Protein AF-A0A656GL11-F1 (afdb_monomer)

pLDDT: mean 87.11, std 8.4, range [55.78, 96.12]

Radius of gyration: 12.54 Å; Cα contacts (8 Å, |Δi|>4): 53; chains: 1; bounding box: 26×27×31 Å

InterPro domains:
  IPR027417 P-loop containing nucleoside triphosphate hydrolase [G3DSA:3.40.50.300] (1-57)
  IPR027417 P-loop containing nucleoside triphosphate hydrolase [SSF52540] (2-55)
  IPR050166 ABC transporter ATP-binding protein [PTHR42788] (2-55)

Structure (mmCIF, N/CA/C/O backbone):
data_AF-A0A656GL11-F1
#
_entry.id   AF-A0A656GL11-F1
#
loop_
_atom_site.group_PDB
_atom_site.id
_atom_site.type_symbol
_atom_site.label_atom_id
_atom_site.label_alt_id
_atom_site.label_comp_id
_atom_site.label_asym_id
_atom_site.label_entity_id
_atom_site.label_seq_id
_atom_site.pdbx_PDB_ins_code
_atom_site.Cartn_x
_atom_site.Cartn_y
_atom_site.Cartn_z
_atom_site.occupancy
_atom_site.B_iso_or_equiv
_atom_site.auth_seq_id
_atom_site.auth_comp_id
_atom_site.auth_asym_id
_atom_site.auth_atom_id
_atom_site.pdbx_PDB_model_num
ATOM 1 N N . ASP A 1 1 ? 14.345 1.164 -3.549 1.00 78.50 1 ASP A N 1
ATOM 2 C CA . ASP A 1 1 ? 14.931 0.152 -4.456 1.00 78.50 1 ASP A CA 1
ATOM 3 C C . ASP A 1 1 ? 15.327 -1.137 -3.744 1.00 78.50 1 ASP A C 1
ATOM 5 O O . ASP A 1 1 ? 14.721 -2.158 -4.034 1.00 78.50 1 ASP A O 1
ATOM 9 N N . LEU A 1 2 ? 16.277 -1.126 -2.794 1.00 84.81 2 LEU A N 1
ATOM 10 C CA . LEU A 1 2 ? 16.773 -2.357 -2.141 1.00 84.81 2 LEU A CA 1
ATOM 11 C C . LEU A 1 2 ? 15.659 -3.245 -1.556 1.00 84.81 2 LEU A C 1
ATOM 13 O O . LEU A 1 2 ? 15.685 -4.454 -1.752 1.00 84.81 2 LEU A O 1
ATOM 17 N N . LEU A 1 3 ? 14.676 -2.655 -0.866 1.00 86.25 3 LEU A N 1
ATOM 18 C CA . LEU A 1 3 ? 13.562 -3.406 -0.274 1.00 86.25 3 LEU A CA 1
ATOM 19 C C . LEU A 1 3 ? 12.703 -4.121 -1.325 1.00 86.25 3 LEU A C 1
ATOM 21 O O . LEU A 1 3 ? 12.359 -5.281 -1.121 1.00 86.25 3 LEU A O 1
ATOM 25 N N . LEU A 1 4 ? 12.410 -3.464 -2.453 1.00 85.06 4 LEU A N 1
ATOM 26 C CA . LEU A 1 4 ? 11.657 -4.071 -3.557 1.00 85.06 4 LEU A CA 1
ATOM 27 C C . LEU A 1 4 ? 12.449 -5.220 -4.185 1.00 85.06 4 LEU A C 1
ATOM 29 O O . LEU A 1 4 ? 11.919 -6.313 -4.343 1.00 85.06 4 LEU A O 1
ATOM 33 N N . GLN A 1 5 ? 13.746 -5.015 -4.435 1.00 85.81 5 GLN A N 1
ATOM 34 C CA . GLN A 1 5 ? 14.618 -6.066 -4.972 1.00 85.81 5 GLN A CA 1
ATOM 35 C C . GLN A 1 5 ? 14.707 -7.277 -4.036 1.00 85.81 5 GLN A C 1
ATOM 37 O O . GLN A 1 5 ? 14.757 -8.415 -4.493 1.00 85.81 5 GLN A O 1
ATOM 42 N N . LEU A 1 6 ? 14.738 -7.050 -2.721 1.00 88.31 6 LEU A N 1
ATOM 43 C CA . LEU A 1 6 ? 14.810 -8.117 -1.726 1.00 88.31 6 LEU A CA 1
ATOM 44 C C . LEU A 1 6 ? 13.469 -8.859 -1.619 1.00 88.31 6 LEU A C 1
ATOM 46 O O . LEU A 1 6 ? 13.462 -10.088 -1.559 1.00 88.31 6 LEU A O 1
ATOM 50 N N . ALA A 1 7 ? 12.349 -8.133 -1.676 1.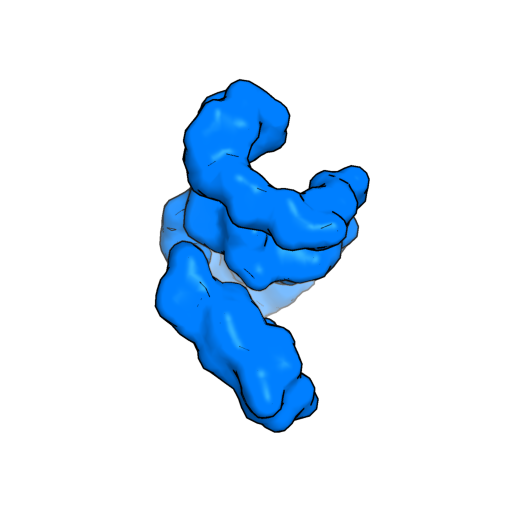00 86.19 7 ALA A N 1
ATOM 51 C CA . ALA A 1 7 ? 11.012 -8.716 -1.727 1.00 86.19 7 ALA A CA 1
ATOM 52 C C . ALA A 1 7 ? 10.823 -9.606 -2.965 1.00 86.19 7 ALA A C 1
ATOM 54 O O . ALA A 1 7 ? 10.422 -10.761 -2.824 1.00 86.19 7 ALA A O 1
ATOM 55 N N . GLU A 1 8 ? 11.196 -9.114 -4.151 1.00 86.19 8 GLU A N 1
ATOM 56 C CA . GLU A 1 8 ? 11.141 -9.867 -5.409 1.00 86.19 8 GLU A CA 1
ATOM 57 C C . GLU A 1 8 ? 12.073 -11.083 -5.391 1.00 86.19 8 GLU A C 1
ATOM 59 O O . GLU A 1 8 ? 11.653 -12.199 -5.692 1.00 86.19 8 GLU A O 1
ATOM 64 N N . ARG A 1 9 ? 13.336 -10.895 -4.989 1.00 91.75 9 ARG A N 1
ATOM 65 C CA . ARG A 1 9 ? 14.348 -1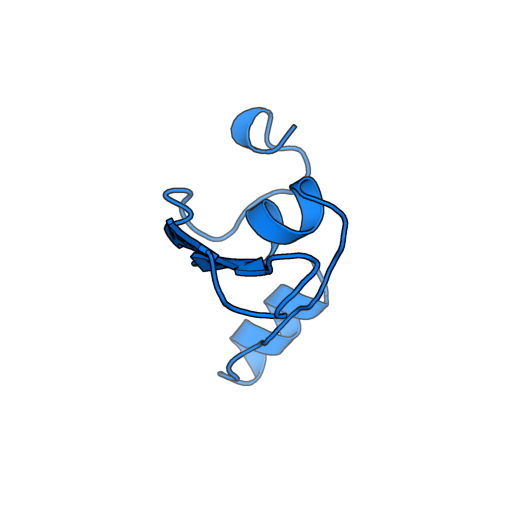1.961 -4.998 1.00 91.75 9 ARG A CA 1
ATOM 66 C C . ARG A 1 9 ? 14.017 -13.106 -4.046 1.00 91.75 9 ARG A C 1
ATOM 68 O O . ARG A 1 9 ? 14.362 -14.250 -4.334 1.00 91.75 9 ARG A O 1
ATOM 75 N N . HIS A 1 10 ? 13.414 -12.800 -2.901 1.00 93.50 10 HIS A N 1
ATOM 76 C CA . HIS A 1 10 ? 13.121 -13.790 -1.866 1.00 93.50 10 HIS A CA 1
ATOM 77 C C . HIS A 1 10 ? 11.650 -14.213 -1.825 1.00 93.50 10 HIS A C 1
ATOM 79 O O . HIS A 1 10 ? 11.308 -15.064 -1.007 1.00 93.50 10 HIS A O 1
ATOM 85 N N . ALA A 1 11 ? 10.801 -13.657 -2.698 1.00 89.06 11 ALA A N 1
ATOM 86 C CA . ALA A 1 11 ? 9.358 -13.896 -2.729 1.00 89.06 11 ALA A CA 1
ATOM 87 C C . A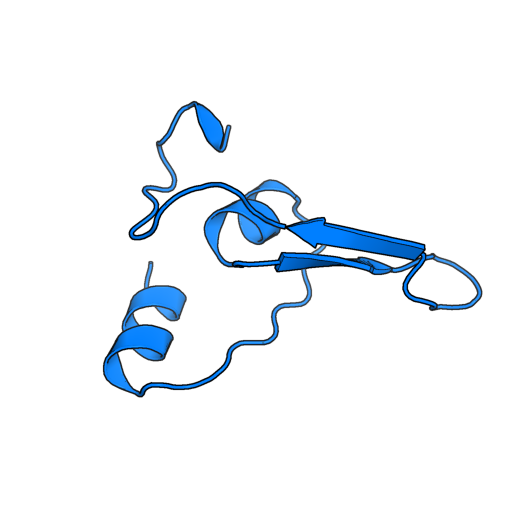LA A 1 11 ? 8.699 -13.741 -1.342 1.00 89.06 11 ALA A C 1
ATOM 89 O O . ALA A 1 11 ? 7.874 -14.557 -0.927 1.00 89.06 11 ALA A O 1
ATOM 90 N N . ILE A 1 12 ? 9.099 -12.702 -0.603 1.00 90.00 12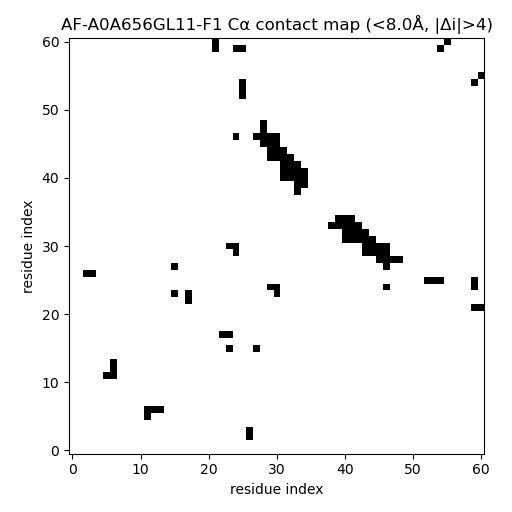 ILE A N 1
ATOM 91 C CA . ILE A 1 12 ? 8.607 -12.425 0.752 1.00 90.00 12 ILE A CA 1
ATOM 92 C C . ILE A 1 12 ? 7.543 -11.329 0.743 1.00 90.00 12 ILE A C 1
ATOM 94 O O . ILE A 1 12 ? 7.576 -10.406 -0.067 1.00 90.00 12 ILE A O 1
ATOM 98 N N . THR A 1 13 ? 6.617 -11.396 1.698 1.00 90.38 13 THR A N 1
ATOM 99 C CA . THR A 1 13 ? 5.671 -10.308 1.963 1.00 90.38 13 THR A CA 1
ATOM 100 C C . THR A 1 13 ? 6.322 -9.259 2.859 1.00 90.38 13 THR A C 1
ATOM 102 O O . THR A 1 13 ? 6.853 -9.591 3.919 1.00 90.38 13 THR A O 1
ATOM 105 N N . LEU A 1 14 ? 6.251 -7.989 2.458 1.00 89.94 14 LEU A N 1
ATOM 106 C CA . LEU A 1 14 ? 6.759 -6.861 3.235 1.00 89.94 14 LEU A CA 1
ATOM 107 C C . LEU A 1 14 ? 5.602 -6.121 3.922 1.00 89.94 14 LEU A C 1
ATOM 109 O O . LEU A 1 14 ? 4.608 -5.788 3.280 1.00 89.94 14 LEU A O 1
ATOM 113 N N . LEU A 1 15 ? 5.748 -5.830 5.216 1.00 93.06 15 LEU A N 1
ATOM 114 C CA . LEU A 1 15 ? 4.905 -4.876 5.938 1.00 93.06 15 LEU A CA 1
ATOM 115 C C . LEU A 1 15 ? 5.783 -3.697 6.350 1.00 93.06 15 LEU A C 1
ATOM 117 O O . LEU A 1 15 ? 6.684 -3.853 7.173 1.00 93.06 15 LEU A O 1
ATOM 121 N N . LEU A 1 16 ? 5.513 -2.529 5.777 1.00 92.88 16 LEU A N 1
ATOM 122 C CA . LEU A 1 16 ? 6.192 -1.285 6.111 1.00 92.88 16 LEU A CA 1
ATOM 123 C C . LEU A 1 16 ? 5.252 -0.389 6.915 1.00 92.88 16 LEU A C 1
ATOM 125 O O . LEU A 1 16 ? 4.094 -0.206 6.548 1.00 92.88 16 LEU A O 1
ATOM 129 N N . VAL A 1 17 ? 5.773 0.199 7.989 1.00 93.81 17 VAL A N 1
ATOM 130 C CA . VAL A 1 17 ? 5.107 1.278 8.720 1.00 93.81 17 VAL A CA 1
ATOM 131 C C . VAL A 1 17 ? 5.943 2.528 8.517 1.00 93.8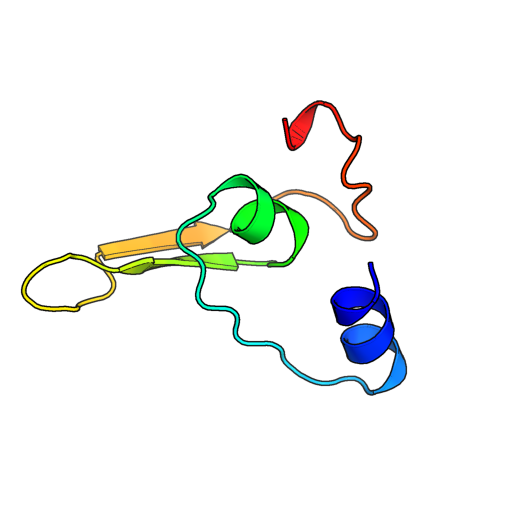1 17 VAL A C 1
ATOM 133 O O . VAL A 1 17 ? 7.092 2.583 8.950 1.00 93.81 17 VAL A O 1
ATOM 136 N N . THR A 1 18 ? 5.370 3.517 7.845 1.00 94.00 18 THR A N 1
ATOM 137 C CA . THR A 1 18 ? 6.007 4.810 7.598 1.00 94.00 18 THR A CA 1
ATOM 138 C C . THR A 1 18 ? 5.010 5.932 7.869 1.00 94.00 18 THR A C 1
ATOM 140 O O . THR A 1 18 ? 3.796 5.722 7.855 1.00 94.00 18 THR A O 1
ATOM 143 N N . HIS A 1 19 ? 5.539 7.113 8.174 1.00 93.12 19 HIS A N 1
ATOM 144 C CA . HIS A 1 19 ? 4.766 8.351 8.266 1.00 93.12 19 HIS A CA 1
ATOM 145 C C . HIS A 1 19 ? 4.835 9.164 6.964 1.00 93.12 19 HIS A C 1
ATOM 147 O O . HIS A 1 19 ? 4.167 10.190 6.859 1.00 93.12 19 HIS A O 1
ATOM 153 N N . ASP A 1 20 ? 5.645 8.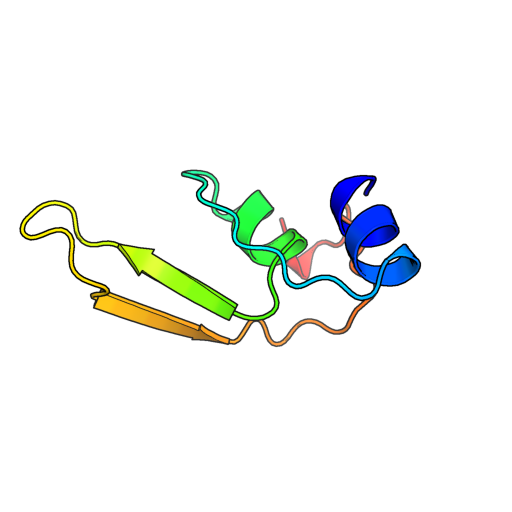717 6.002 1.00 92.31 20 ASP A N 1
ATOM 154 C CA . ASP A 1 20 ? 5.836 9.339 4.700 1.00 92.31 20 ASP A CA 1
ATOM 155 C C . ASP A 1 20 ? 4.881 8.704 3.674 1.00 92.31 20 ASP A C 1
ATOM 157 O O . ASP A 1 20 ? 4.848 7.483 3.483 1.00 92.31 20 ASP A O 1
ATOM 161 N N . VAL A 1 21 ? 4.066 9.539 3.029 1.00 89.50 21 VAL A N 1
ATOM 162 C CA . VAL A 1 21 ? 3.083 9.102 2.031 1.00 89.50 21 VAL A CA 1
ATOM 163 C C . VAL A 1 21 ? 3.775 8.609 0.760 1.00 89.50 21 VAL A C 1
ATOM 165 O O . VAL A 1 21 ? 3.335 7.611 0.184 1.00 89.50 21 VAL A O 1
ATOM 168 N N . ASP A 1 22 ? 4.880 9.235 0.362 1.00 89.00 22 ASP A N 1
ATOM 169 C CA . ASP A 1 22 ? 5.589 8.914 -0.877 1.00 89.00 22 ASP A CA 1
ATOM 170 C C . ASP A 1 22 ? 6.231 7.529 -0.761 1.00 89.00 22 ASP A C 1
ATOM 172 O O . ASP A 1 22 ? 6.147 6.703 -1.672 1.00 89.00 22 ASP A O 1
ATOM 176 N N . GLU A 1 23 ? 6.804 7.217 0.407 1.00 89.62 23 GLU A N 1
ATOM 177 C CA . GLU A 1 23 ? 7.320 5.879 0.708 1.00 89.62 23 GLU A CA 1
ATOM 178 C C . GLU A 1 23 ? 6.216 4.817 0.673 1.00 89.62 23 GLU A C 1
ATOM 180 O O . GLU A 1 23 ? 6.429 3.721 0.142 1.00 89.62 23 GLU A O 1
ATOM 185 N N . ALA A 1 24 ? 5.033 5.134 1.208 1.00 92.19 24 ALA A N 1
ATOM 186 C CA . ALA A 1 24 ? 3.901 4.216 1.231 1.00 92.19 24 ALA A CA 1
ATOM 187 C C . ALA A 1 24 ? 3.405 3.887 -0.187 1.00 92.19 24 ALA A C 1
ATOM 189 O O . ALA A 1 24 ? 3.182 2.711 -0.490 1.00 92.19 24 ALA A O 1
ATOM 190 N N . LEU A 1 25 ? 3.283 4.892 -1.061 1.00 89.88 25 LEU A N 1
ATOM 191 C CA . LEU A 1 25 ? 2.870 4.723 -2.459 1.00 89.88 25 LEU A CA 1
ATOM 192 C C . LEU A 1 25 ? 3.933 4.001 -3.295 1.00 89.88 25 LEU A C 1
ATOM 194 O O . LEU A 1 25 ? 3.619 3.112 -4.088 1.00 89.88 25 LEU A O 1
ATOM 198 N N . TYR A 1 26 ? 5.202 4.348 -3.098 1.00 89.31 26 TYR A N 1
ATOM 199 C CA . TYR A 1 26 ? 6.305 3.760 -3.846 1.00 89.31 26 TYR A CA 1
ATOM 200 C C . TYR A 1 26 ? 6.502 2.269 -3.513 1.00 89.31 26 TYR A C 1
ATOM 202 O O . TYR A 1 26 ? 6.644 1.453 -4.426 1.00 89.31 26 TYR A O 1
ATOM 210 N N . LEU A 1 27 ? 6.457 1.880 -2.231 1.00 90.06 27 LEU A N 1
ATOM 211 C CA . LEU A 1 27 ? 6.825 0.525 -1.788 1.00 90.06 27 LEU A CA 1
ATOM 212 C C . LEU A 1 27 ? 5.667 -0.476 -1.685 1.00 90.06 27 LEU A C 1
ATOM 214 O O . LEU A 1 27 ? 5.932 -1.674 -1.608 1.00 90.06 27 LEU A O 1
ATOM 218 N N . SER A 1 28 ? 4.411 -0.024 -1.652 1.00 91.94 28 SER A N 1
ATOM 219 C CA . SER A 1 28 ? 3.287 -0.883 -1.244 1.00 91.94 28 SER A CA 1
ATOM 220 C C . SER A 1 28 ? 2.282 -1.109 -2.364 1.00 91.94 28 SER A C 1
ATOM 222 O O . SER A 1 28 ? 1.983 -0.200 -3.125 1.00 91.94 28 SER A O 1
ATOM 224 N N . ASP A 1 29 ? 1.680 -2.292 -2.440 1.00 91.12 29 ASP A N 1
ATOM 225 C CA . ASP A 1 29 ? 0.520 -2.533 -3.318 1.00 91.12 29 ASP A CA 1
ATOM 226 C C . ASP A 1 29 ? -0.783 -1.997 -2.714 1.00 91.12 29 ASP A C 1
ATOM 228 O O . ASP A 1 29 ? -1.770 -1.739 -3.407 1.00 91.12 29 ASP A O 1
ATOM 232 N N . ARG A 1 30 ? -0.806 -1.858 -1.385 1.00 93.81 30 ARG A N 1
ATOM 233 C CA . ARG A 1 30 ? -1.942 -1.386 -0.594 1.00 93.81 30 ARG A CA 1
ATOM 234 C C . ARG A 1 30 ? -1.424 -0.579 0.587 1.00 93.81 30 ARG A C 1
ATOM 236 O O . ARG A 1 30 ? -0.481 -1.004 1.248 1.00 93.81 30 ARG A O 1
ATOM 243 N N . VAL A 1 31 ? -2.095 0.523 0.898 1.00 95.75 31 VAL A N 1
ATOM 244 C CA . VAL A 1 31 ? -1.812 1.357 2.070 1.00 95.75 31 VAL A CA 1
ATOM 245 C C . VAL A 1 31 ? -2.945 1.207 3.080 1.00 95.75 31 VAL A C 1
ATOM 247 O O . VAL A 1 31 ? -4.125 1.293 2.735 1.00 95.75 31 VAL A O 1
ATOM 250 N N . LEU A 1 32 ? -2.585 0.962 4.339 1.00 95.81 32 LEU A N 1
ATOM 251 C CA . LEU A 1 32 ? -3.504 0.938 5.473 1.00 95.81 32 LEU A CA 1
ATOM 252 C C . LEU A 1 32 ? -3.302 2.215 6.284 1.00 95.81 32 LEU A C 1
ATOM 254 O O . LEU A 1 32 ? -2.214 2.444 6.808 1.00 95.81 32 LEU A O 1
ATOM 258 N N . VAL A 1 33 ? -4.343 3.034 6.409 1.00 94.75 33 VAL A N 1
ATOM 259 C CA . VAL A 1 33 ? -4.273 4.260 7.213 1.00 94.75 33 VAL A CA 1
ATOM 260 C C . VAL A 1 33 ? -4.590 3.910 8.661 1.00 94.75 33 VAL A C 1
ATOM 262 O O . VAL A 1 33 ? -5.662 3.377 8.956 1.00 94.75 33 VAL A O 1
ATOM 265 N N . MET A 1 34 ? -3.660 4.209 9.567 1.00 94.62 34 MET A N 1
ATOM 266 C CA . MET A 1 34 ? -3.859 4.039 11.005 1.00 94.62 34 MET A CA 1
ATOM 267 C C . MET A 1 34 ? -4.395 5.328 11.629 1.00 94.62 34 MET A C 1
ATOM 269 O O . MET A 1 34 ? -3.814 6.401 11.474 1.00 94.62 34 MET A O 1
ATOM 273 N N . GLY A 1 35 ? -5.505 5.217 12.357 1.00 92.19 35 GLY A N 1
ATOM 274 C CA . GLY A 1 35 ? -6.022 6.290 13.200 1.00 92.19 35 GLY A CA 1
ATOM 275 C C . GLY A 1 35 ? -5.133 6.528 14.421 1.00 92.19 35 GLY A C 1
ATOM 276 O O . GLY A 1 35 ? -4.428 5.633 14.884 1.00 92.19 35 GLY A O 1
ATOM 277 N N . SER A 1 36 ? -5.172 7.744 14.965 1.00 87.00 36 SER A N 1
ATOM 278 C CA . SER A 1 36 ? -4.336 8.136 16.104 1.00 87.00 36 SER A CA 1
ATOM 279 C C . SER A 1 36 ? -4.825 7.550 17.434 1.00 87.00 36 SER A C 1
ATOM 281 O O . SER A 1 36 ? -4.003 7.061 18.210 1.00 87.00 36 SER A O 1
ATOM 283 N N . ARG A 1 37 ? -6.142 7.584 17.719 1.00 89.12 37 ARG A N 1
ATOM 284 C CA . ARG A 1 37 ? -6.778 6.984 18.914 1.00 89.12 37 ARG A CA 1
ATOM 285 C C . ARG A 1 37 ? -8.264 6.649 18.674 1.00 89.12 37 ARG A C 1
ATOM 287 O O . ARG A 1 37 ? -9.031 7.575 18.418 1.00 89.12 37 ARG A O 1
ATOM 294 N N . PRO A 1 38 ? -8.703 5.388 18.855 1.00 82.94 38 PRO A N 1
ATOM 295 C CA . PRO A 1 38 ? -7.881 4.185 19.022 1.00 82.94 38 PRO A CA 1
ATOM 296 C C . PRO A 1 38 ? -7.035 3.907 17.765 1.00 82.94 38 PRO A C 1
ATOM 298 O O . PRO A 1 38 ? -7.352 4.395 16.684 1.00 82.94 38 PRO A O 1
ATOM 301 N N . GLY A 1 39 ? -5.947 3.144 17.913 1.00 88.88 39 GLY A N 1
ATOM 302 C CA . GLY A 1 39 ? -5.032 2.771 16.824 1.00 88.88 39 GLY A CA 1
ATOM 303 C C . GLY A 1 39 ? -5.635 1.741 15.867 1.00 88.88 39 GLY A C 1
ATOM 304 O O . GLY A 1 39 ? -5.128 0.630 15.749 1.00 88.88 39 GLY A O 1
ATOM 305 N N . THR A 1 40 ? -6.763 2.075 15.248 1.00 94.31 40 THR A N 1
ATOM 306 C CA . THR A 1 40 ? -7.498 1.207 14.327 1.00 94.31 40 THR A CA 1
ATOM 307 C C . THR A 1 40 ? -7.183 1.564 12.883 1.00 94.31 40 THR A C 1
ATOM 309 O O . THR A 1 40 ? -6.850 2.706 12.569 1.00 94.31 40 THR A O 1
ATOM 312 N N . ILE A 1 41 ? -7.338 0.596 11.982 1.00 95.06 41 ILE A N 1
ATOM 313 C CA . ILE A 1 41 ? -7.298 0.861 10.543 1.00 95.06 41 ILE A CA 1
ATOM 314 C C . ILE A 1 41 ? -8.558 1.648 10.190 1.00 95.06 41 ILE A C 1
ATOM 316 O O . ILE A 1 41 ? -9.670 1.166 10.397 1.00 95.06 41 ILE A O 1
ATOM 320 N N . THR A 1 42 ? -8.385 2.866 9.692 1.00 95.56 42 THR A N 1
ATOM 321 C CA . THR A 1 42 ? -9.497 3.745 9.312 1.00 95.56 42 THR A CA 1
ATOM 322 C C . THR A 1 42 ? -9.814 3.640 7.830 1.00 95.56 42 THR A C 1
ATOM 324 O O . THR A 1 42 ? -10.965 3.824 7.441 1.00 95.56 42 THR A O 1
ATOM 327 N N . GLN A 1 43 ? -8.810 3.337 7.002 1.00 94.81 43 GLN A N 1
ATOM 328 C CA . GLN A 1 43 ? -8.961 3.197 5.558 1.00 94.81 43 GLN A CA 1
ATOM 329 C C . GLN A 1 43 ? -7.992 2.167 4.987 1.00 94.81 43 GLN A C 1
ATOM 331 O O . GLN A 1 43 ? -6.914 1.917 5.531 1.00 94.81 43 GLN A O 1
ATOM 336 N N . GLN A 1 44 ? -8.379 1.616 3.842 1.00 96.12 44 GLN A N 1
ATOM 337 C CA . GLN A 1 44 ? -7.532 0.786 3.010 1.00 96.12 44 GLN A CA 1
ATOM 338 C C . GLN A 1 44 ? -7.578 1.309 1.580 1.00 96.12 44 GLN A C 1
ATOM 340 O O . GLN A 1 44 ? -8.646 1.373 0.975 1.00 96.12 44 GLN A O 1
ATOM 345 N N . LEU A 1 45 ? -6.411 1.650 1.046 1.00 94.50 45 LEU A N 1
ATOM 346 C CA . LEU A 1 45 ? -6.260 2.246 -0.273 1.00 94.50 45 LEU A CA 1
ATOM 347 C C . LEU A 1 45 ? -5.453 1.291 -1.165 1.00 94.50 45 LEU A C 1
ATOM 349 O O . LEU A 1 45 ? -4.334 0.928 -0.791 1.00 94.50 45 LEU A O 1
ATOM 353 N N . PRO A 1 46 ? -5.985 0.837 -2.313 1.00 94.19 46 PRO A N 1
ATOM 354 C CA . PRO A 1 46 ? -5.179 0.136 -3.305 1.00 94.19 46 PRO A CA 1
ATOM 355 C C . PRO A 1 46 ? -4.243 1.125 -4.012 1.00 94.19 46 PRO A C 1
ATOM 357 O O . PRO A 1 46 ? -4.668 2.209 -4.408 1.00 94.19 46 PRO A O 1
ATOM 360 N N . VAL A 1 47 ? -2.982 0.743 -4.209 1.00 91.00 47 VAL A N 1
ATOM 361 C CA . VAL A 1 47 ? -2.028 1.521 -5.005 1.00 91.00 47 VAL A CA 1
ATOM 362 C C . VAL A 1 47 ? -2.135 1.041 -6.448 1.00 91.00 47 VAL A C 1
ATOM 364 O O . VAL A 1 47 ? -1.558 0.028 -6.830 1.00 91.00 47 VAL A O 1
ATOM 367 N N . GLY A 1 48 ? -2.916 1.756 -7.260 1.00 85.50 48 GLY A N 1
ATOM 368 C CA . GLY A 1 48 ? -3.199 1.404 -8.660 1.00 85.50 48 GLY A CA 1
ATOM 369 C C . GLY A 1 48 ? -2.024 1.572 -9.635 1.00 85.50 48 GLY A C 1
ATOM 370 O O . GLY A 1 48 ? -2.242 1.590 -10.844 1.00 85.50 48 GLY A O 1
ATOM 371 N N . LEU A 1 49 ? -0.799 1.729 -9.133 1.00 83.19 49 LEU A N 1
ATOM 372 C CA . LEU A 1 49 ? 0.410 1.934 -9.928 1.00 83.19 49 LEU A CA 1
ATOM 373 C C . LEU A 1 49 ? 1.073 0.586 -10.226 1.00 83.19 49 LEU A C 1
ATOM 375 O O . LEU A 1 49 ? 1.346 -0.191 -9.304 1.00 83.19 49 LEU A O 1
ATOM 379 N N . GLN A 1 50 ? 1.355 0.322 -11.504 1.00 80.31 50 GLN A N 1
ATOM 380 C CA . GLN A 1 50 ? 2.008 -0.916 -11.932 1.00 80.31 50 GLN A CA 1
ATOM 381 C C . GLN A 1 50 ? 3.467 -0.975 -11.459 1.00 80.31 50 GLN A C 1
ATOM 383 O O . GLN A 1 50 ? 4.169 0.032 -11.443 1.00 80.31 50 GLN A O 1
ATOM 388 N N . ALA A 1 51 ? 3.913 -2.168 -11.068 1.00 77.94 51 ALA A N 1
ATOM 389 C CA . ALA A 1 51 ? 5.311 -2.446 -10.752 1.00 77.94 51 ALA A CA 1
ATOM 390 C C . ALA A 1 51 ? 6.093 -2.847 -12.0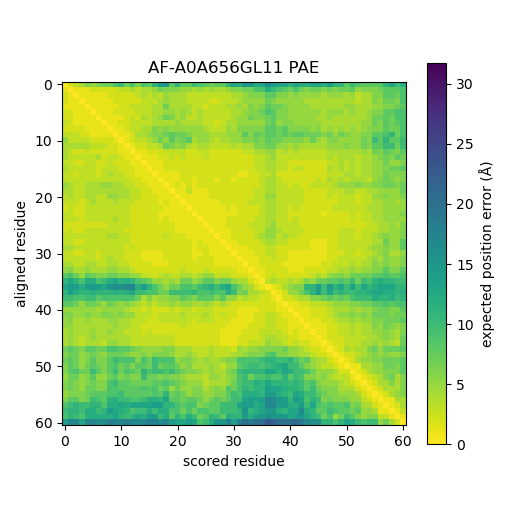25 1.00 77.94 51 ALA A C 1
ATOM 392 O O . ALA A 1 51 ? 5.491 -3.429 -12.933 1.00 77.94 51 ALA A O 1
ATOM 393 N N . PRO A 1 52 ? 7.418 -2.599 -12.096 1.00 78.06 52 PRO A N 1
ATOM 394 C CA . PRO A 1 52 ? 8.257 -1.945 -11.086 1.00 78.06 52 PRO A CA 1
ATOM 395 C C . PRO A 1 52 ? 8.082 -0.419 -11.090 1.00 78.06 52 PRO A C 1
ATOM 397 O O . PRO A 1 52 ? 8.034 0.207 -12.145 1.00 78.06 52 PRO A O 1
ATOM 400 N N . ARG A 1 53 ? 7.999 0.186 -9.900 1.00 79.38 53 ARG A N 1
ATOM 401 C CA . ARG A 1 53 ? 7.819 1.638 -9.743 1.00 79.38 53 ARG A CA 1
ATOM 402 C C . ARG A 1 53 ? 9.176 2.340 -9.712 1.00 79.38 53 ARG A C 1
ATOM 404 O O . ARG A 1 53 ? 10.093 1.866 -9.041 1.00 79.38 53 ARG A O 1
ATOM 411 N N . ASP A 1 54 ? 9.304 3.470 -10.406 1.00 78.38 54 ASP A N 1
ATOM 412 C CA . ASP A 1 54 ? 10.462 4.368 -10.301 1.00 78.38 54 ASP A CA 1
ATOM 413 C C . ASP A 1 54 ? 10.123 5.479 -9.306 1.00 78.38 54 ASP A C 1
ATOM 415 O O . ASP A 1 54 ? 9.115 6.158 -9.460 1.00 78.38 54 ASP A O 1
ATOM 419 N N . ARG A 1 55 ? 10.969 5.705 -8.296 1.00 72.38 55 ARG A N 1
ATOM 420 C CA . ARG A 1 55 ? 10.753 6.771 -7.300 1.00 72.38 55 ARG A CA 1
ATOM 421 C C . ARG A 1 55 ? 10.716 8.174 -7.929 1.00 72.38 55 ARG A C 1
ATOM 423 O O . ARG A 1 55 ? 10.278 9.118 -7.289 1.00 72.38 55 ARG A O 1
ATOM 430 N N . ARG A 1 56 ? 11.209 8.322 -9.160 1.00 76.38 56 ARG A N 1
ATOM 431 C CA . ARG A 1 56 ? 11.209 9.573 -9.929 1.00 76.38 56 ARG A CA 1
ATOM 432 C C . ARG A 1 56 ? 9.979 9.727 -10.827 1.00 76.38 56 ARG A C 1
ATOM 434 O O . ARG A 1 56 ? 9.924 10.694 -11.583 1.00 76.38 56 ARG A O 1
ATOM 441 N N . ASP A 1 57 ? 9.043 8.778 -10.801 1.00 76.25 57 ASP A N 1
ATOM 442 C CA . ASP A 1 57 ? 7.793 8.889 -11.549 1.00 76.25 57 ASP A CA 1
ATOM 443 C C . ASP A 1 57 ? 6.979 10.083 -11.012 1.00 76.25 57 ASP A C 1
ATOM 445 O O . ASP A 1 57 ? 6.694 10.126 -9.814 1.00 76.25 57 ASP A O 1
ATOM 449 N N . PRO A 1 5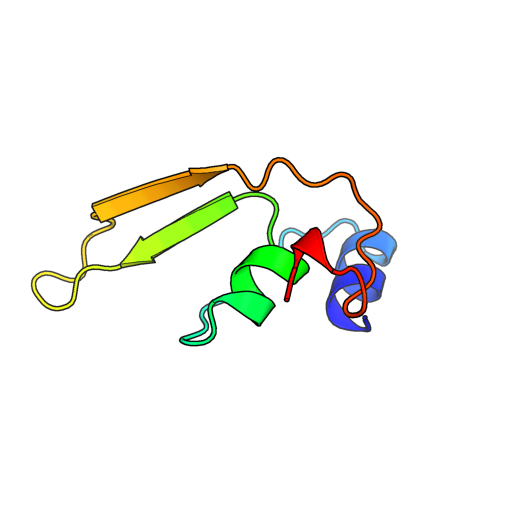8 ? 6.585 11.050 -11.860 1.00 70.50 58 PRO A N 1
ATOM 450 C CA . PRO A 1 58 ? 5.764 12.185 -11.443 1.00 70.50 58 PRO A CA 1
ATOM 451 C C . PRO A 1 58 ? 4.422 11.790 -10.817 1.00 70.50 58 PRO A C 1
ATOM 453 O O . PRO A 1 58 ? 3.829 12.595 -10.116 1.00 70.50 58 PRO A O 1
ATOM 456 N N . LEU A 1 59 ? 3.918 10.579 -11.078 1.00 69.44 59 LEU A N 1
ATOM 457 C CA . LEU A 1 59 ? 2.689 10.067 -10.463 1.00 69.44 59 LEU A CA 1
ATOM 458 C C . LEU A 1 59 ? 2.875 9.647 -8.993 1.00 69.44 59 LEU A C 1
ATOM 460 O O . LEU A 1 59 ? 1.891 9.328 -8.326 1.00 69.44 59 LEU A O 1
ATOM 464 N N . LEU A 1 60 ? 4.120 9.620 -8.510 1.00 62.47 60 LEU A N 1
ATOM 465 C CA . LEU A 1 60 ? 4.508 9.338 -7.128 1.00 62.47 60 LEU A CA 1
ATOM 466 C C . LEU A 1 60 ? 4.994 10.584 -6.363 1.00 62.47 60 LEU A C 1
ATOM 468 O O . LEU A 1 60 ? 5.346 10.432 -5.196 1.00 62.47 60 LEU A O 1
ATOM 472 N N . ALA A 1 61 ? 5.051 11.759 -7.006 1.00 55.78 61 ALA A N 1
ATOM 473 C CA . ALA A 1 61 ? 5.602 13.008 -6.464 1.00 55.78 61 ALA A CA 1
ATOM 474 C C . ALA A 1 61 ? 4.542 14.103 -6.260 1.00 55.78 61 ALA A C 1
ATOM 476 O O . ALA A 1 61 ? 3.508 14.082 -6.967 1.00 55.78 61 ALA A O 1
#

Solvent-accessible surf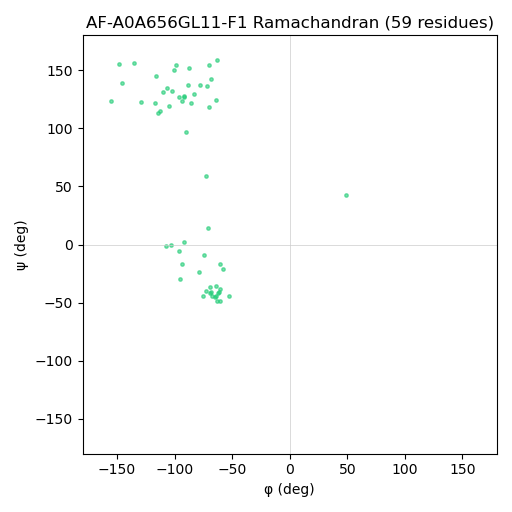ace area (backbone atoms only — not comparable to full-atom values): 4132 Å² total; per-residue (Å²): 109,71,66,60,55,50,29,64,75,65,74,50,88,84,86,85,88,74,93,50,66,54,59,45,59,64,76,34,67,55,45,72,43,71,39,90,80,69,79,41,76,74,46,77,44,77,42,91,70,71,81,87,69,60,89,84,39,72,92,63,106

Organism: NCBI:txid629261

Foldseek 3Di:
DVVQVCCVVVVDDDDDDDPDPLCPLQPDQKDFDFDPPPRDGPDIGGNPDDPPDDSPPPVSD

Secondary structure (DSSP, 8-state):
-HHHHHHHHHTPPP----S-HHHHHHH-SEEEEEPSSS--EEEEEE--PPSSPPTT-GGG-

Mean predicted aligned error: 4.8 Å

Nearest PDB structures (foldseek):
  4d60-assembly2_C  TM=4.282E-01  e=6.363E+00  Plasmodium falciparum

Sequence (61 aa):
DLLLQLAERHAITLLLVTHDVDEALYLSDRVLVMGSRPGTITQQLPVGLQAPRDRRDPLLA